Protein AF-A0A815VZC1-F1 (afdb_monomer)

Structure (mmCIF, N/CA/C/O backbone):
data_AF-A0A815VZC1-F1
#
_entry.id   AF-A0A815VZC1-F1
#
loop_
_atom_site.group_PDB
_atom_site.id
_atom_site.type_symbol
_atom_site.label_atom_id
_atom_site.label_alt_id
_atom_site.label_comp_id
_atom_site.label_asym_id
_atom_site.label_entity_id
_atom_site.label_seq_id
_atom_site.pdbx_PDB_ins_code
_atom_site.Cartn_x
_atom_site.Cartn_y
_atom_site.Cartn_z
_atom_site.occupancy
_atom_site.B_iso_or_equiv
_atom_site.auth_seq_id
_atom_site.auth_comp_id
_atom_site.auth_asym_id
_atom_site.auth_atom_id
_atom_site.pdbx_PDB_model_num
ATOM 1 N N . CYS A 1 1 ? 15.547 5.571 -3.435 1.00 87.88 1 CYS A N 1
ATOM 2 C CA . CYS A 1 1 ? 16.065 4.692 -2.358 1.00 87.88 1 CYS A CA 1
ATOM 3 C C . CYS A 1 1 ? 14.882 4.146 -1.558 1.00 87.88 1 CYS A C 1
ATOM 5 O O . CYS A 1 1 ? 13.839 4.796 -1.560 1.00 87.88 1 CYS A O 1
ATOM 7 N N . LEU A 1 2 ? 15.042 3.006 -0.872 1.00 92.25 2 LEU A N 1
ATOM 8 C CA . LEU A 1 2 ? 13.955 2.386 -0.099 1.00 92.25 2 LEU A CA 1
ATOM 9 C C . LEU A 1 2 ? 13.390 3.335 0.963 1.00 92.25 2 LEU A C 1
ATOM 11 O O . LEU A 1 2 ? 12.184 3.480 1.059 1.00 92.25 2 LEU A O 1
ATOM 15 N N . PHE A 1 3 ? 14.249 4.058 1.687 1.00 93.94 3 PHE A N 1
ATOM 16 C CA . PHE A 1 3 ? 13.811 5.009 2.711 1.00 93.94 3 PHE A CA 1
ATOM 17 C C . PHE A 1 3 ? 12.844 6.073 2.161 1.00 93.94 3 PHE A C 1
ATOM 19 O O . PHE A 1 3 ? 11.748 6.244 2.690 1.00 93.94 3 PHE A O 1
ATOM 26 N N . HIS A 1 4 ? 13.206 6.756 1.068 1.00 93.88 4 HIS A N 1
ATOM 27 C CA . HIS A 1 4 ? 12.324 7.749 0.442 1.00 93.88 4 HIS A CA 1
ATOM 28 C C . HIS A 1 4 ? 11.057 7.115 -0.140 1.00 93.88 4 HIS A C 1
ATOM 30 O O . HIS A 1 4 ? 10.002 7.743 -0.105 1.00 93.88 4 HIS A O 1
ATOM 36 N N . PHE A 1 5 ? 11.150 5.878 -0.633 1.00 93.94 5 PHE A N 1
ATOM 37 C CA . PHE A 1 5 ? 10.000 5.137 -1.133 1.00 93.94 5 PHE A CA 1
ATOM 38 C C . PHE A 1 5 ? 9.007 4.802 -0.012 1.00 93.94 5 PHE A C 1
ATOM 40 O O . PHE A 1 5 ? 7.835 5.155 -0.106 1.00 93.94 5 PHE A O 1
ATOM 47 N N . SER A 1 6 ? 9.483 4.250 1.105 1.00 95.88 6 SER A N 1
ATOM 48 C CA . SER A 1 6 ? 8.666 3.997 2.295 1.00 95.88 6 SER A CA 1
ATOM 49 C C . SER A 1 6 ? 8.028 5.279 2.831 1.00 95.88 6 SER A C 1
ATOM 51 O O . SER A 1 6 ? 6.864 5.272 3.215 1.00 95.88 6 SER A O 1
ATOM 53 N N . GLN A 1 7 ? 8.756 6.401 2.813 1.00 96.62 7 GLN A N 1
ATOM 54 C CA . GLN A 1 7 ? 8.209 7.708 3.192 1.00 96.62 7 GLN A CA 1
ATOM 55 C C . GLN A 1 7 ? 7.128 8.205 2.219 1.00 96.62 7 GLN A C 1
ATOM 57 O O . GLN A 1 7 ? 6.185 8.864 2.648 1.00 96.62 7 GLN A O 1
ATOM 62 N N . ALA A 1 8 ? 7.239 7.924 0.919 1.00 96.06 8 ALA A N 1
ATOM 63 C CA . ALA A 1 8 ? 6.205 8.271 -0.057 1.00 96.06 8 ALA A CA 1
ATOM 64 C C . ALA A 1 8 ? 4.919 7.461 0.176 1.00 96.06 8 ALA A C 1
ATOM 66 O O . ALA A 1 8 ? 3.848 8.057 0.277 1.00 96.06 8 ALA A O 1
ATOM 67 N N . VAL A 1 9 ? 5.039 6.142 0.367 1.00 96.81 9 VAL A N 1
ATOM 68 C CA . VAL A 1 9 ? 3.907 5.262 0.712 1.00 96.81 9 VAL A CA 1
ATOM 69 C C . VAL A 1 9 ? 3.258 5.704 2.025 1.00 96.81 9 VAL A C 1
ATOM 71 O O . VAL A 1 9 ? 2.042 5.848 2.100 1.00 96.81 9 VAL A O 1
ATOM 74 N N . TRP A 1 10 ? 4.061 6.019 3.045 1.00 97.81 10 TRP A N 1
ATOM 75 C CA . TRP A 1 10 ? 3.548 6.491 4.330 1.00 97.81 10 TRP A CA 1
ATOM 76 C C . TRP A 1 10 ? 2.741 7.791 4.217 1.00 97.81 10 TRP A C 1
ATOM 78 O O . TRP A 1 10 ? 1.660 7.897 4.791 1.00 97.81 10 TRP A O 1
ATOM 88 N N . ARG A 1 11 ? 3.205 8.765 3.425 1.00 97.94 11 ARG A N 1
ATOM 89 C CA . ARG A 1 11 ? 2.436 9.998 3.173 1.00 97.94 11 ARG A CA 1
ATOM 90 C C . ARG A 1 11 ? 1.090 9.714 2.510 1.00 97.94 11 ARG A C 1
ATOM 92 O O . ARG A 1 11 ? 0.131 10.427 2.783 1.00 97.94 11 ARG A O 1
ATOM 99 N N . GLN A 1 12 ? 1.004 8.682 1.673 1.00 97.69 12 GLN A N 1
ATOM 100 C CA . GLN A 1 12 ? -0.260 8.296 1.049 1.00 97.69 12 GLN A CA 1
ATOM 101 C C . GLN A 1 12 ? -1.224 7.673 2.046 1.00 97.69 12 GLN A C 1
ATOM 103 O O . GLN A 1 12 ? -2.370 8.116 2.103 1.00 97.69 12 GLN A O 1
ATOM 108 N N . VAL A 1 13 ? -0.742 6.757 2.891 1.00 98.12 13 VAL A N 1
ATOM 109 C CA . VAL A 1 13 ? -1.507 6.214 4.029 1.00 98.12 13 VAL A CA 1
ATOM 110 C C . VAL A 1 13 ? -2.075 7.354 4.880 1.00 98.12 13 VAL A C 1
ATOM 112 O O . VAL A 1 13 ? -3.264 7.368 5.191 1.00 98.12 13 VAL A O 1
ATOM 115 N N . GLN A 1 14 ? -1.258 8.365 5.187 1.00 98.2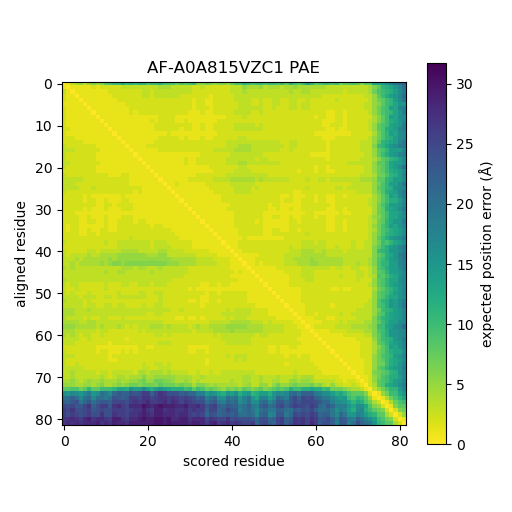5 14 GLN A N 1
ATOM 116 C CA . GLN A 1 14 ? -1.708 9.540 5.933 1.00 98.25 14 GLN A CA 1
ATOM 117 C C . GLN A 1 14 ? -2.759 10.359 5.177 1.00 98.25 14 GLN A C 1
ATOM 119 O O . GLN A 1 14 ? -3.808 10.672 5.736 1.00 98.25 14 GLN A O 1
ATOM 124 N N . SER A 1 15 ? -2.503 10.683 3.906 1.00 97.81 15 SER A N 1
ATOM 125 C CA . SER A 1 15 ? -3.390 11.527 3.090 1.00 97.81 15 SER A CA 1
ATOM 126 C C . SER A 1 15 ? -4.775 10.924 2.849 1.00 97.81 15 SER A C 1
ATOM 128 O O . SER A 1 15 ? -5.720 11.665 2.604 1.00 97.81 15 SER A O 1
ATOM 130 N N . LYS A 1 16 ? -4.891 9.595 2.940 1.00 96.19 16 LYS A N 1
ATOM 131 C CA . LYS A 1 16 ? -6.126 8.827 2.726 1.00 96.19 16 LYS A CA 1
ATOM 132 C C . LYS A 1 16 ? -6.883 8.526 4.021 1.00 96.19 16 LYS A C 1
ATOM 134 O O . LYS A 1 16 ? -7.854 7.788 4.008 1.00 96.19 16 LYS A O 1
ATOM 139 N N . GLY A 1 17 ? -6.434 9.065 5.157 1.00 97.19 17 GLY A N 1
ATOM 140 C CA . GLY A 1 17 ? -7.079 8.822 6.452 1.00 97.19 17 GLY A CA 1
ATOM 141 C C . GLY A 1 17 ? -6.802 7.438 7.051 1.00 97.19 17 GLY A C 1
ATOM 142 O O . GLY A 1 17 ? -7.336 7.114 8.106 1.00 97.19 17 GLY A O 1
ATOM 143 N N . LEU A 1 18 ? -5.898 6.650 6.461 1.00 98.12 18 LEU A N 1
ATOM 144 C CA . LEU A 1 18 ? -5.596 5.272 6.870 1.00 98.12 18 LEU A CA 1
ATOM 145 C C . LEU A 1 18 ? -4.602 5.191 8.046 1.00 98.12 18 LEU A C 1
ATOM 147 O O . LEU A 1 18 ? -4.139 4.112 8.408 1.00 98.12 18 LEU A O 1
ATOM 151 N N . THR A 1 19 ? -4.259 6.325 8.668 1.00 98.44 19 THR A N 1
ATOM 152 C CA . THR A 1 19 ? -3.269 6.392 9.762 1.00 98.44 19 THR A CA 1
ATOM 153 C C . THR A 1 19 ? -3.697 5.569 10.975 1.00 98.44 19 THR A C 1
ATOM 155 O O . THR A 1 19 ? -2.887 4.820 11.519 1.00 98.44 19 THR A O 1
ATOM 158 N N . THR A 1 20 ? -4.956 5.697 11.405 1.00 98.25 20 THR A N 1
ATOM 159 C CA . THR A 1 20 ? -5.481 4.947 12.556 1.00 98.25 20 THR A CA 1
ATOM 160 C C . THR A 1 20 ? -5.472 3.452 12.266 1.00 98.25 20 THR A C 1
ATOM 162 O O . THR A 1 20 ? -4.880 2.700 13.035 1.00 98.25 20 THR A O 1
ATOM 165 N N . LYS A 1 21 ? -5.989 3.041 11.098 1.00 98.00 21 LYS A N 1
ATOM 166 C CA . LYS A 1 21 ? -5.964 1.642 10.649 1.00 98.00 21 LYS A CA 1
ATOM 167 C C . LYS A 1 21 ? -4.540 1.088 10.632 1.00 98.00 21 LYS A C 1
ATOM 169 O O . LYS A 1 21 ? -4.275 0.069 11.245 1.00 98.00 21 LYS A O 1
ATOM 174 N N . TYR A 1 22 ? -3.575 1.815 10.072 1.00 98.25 22 TYR A N 1
ATOM 175 C CA . TYR A 1 22 ? -2.168 1.404 10.107 1.00 98.25 22 TYR A CA 1
ATOM 176 C C . TYR A 1 22 ? -1.601 1.210 11.524 1.00 98.25 22 TYR A C 1
ATOM 178 O O . TYR A 1 22 ? -0.766 0.328 11.746 1.00 98.25 22 TYR A O 1
ATOM 186 N N . ASN A 1 23 ? -2.019 2.018 12.498 1.00 97.88 23 ASN A N 1
ATOM 187 C CA . ASN A 1 23 ? -1.527 1.936 13.877 1.00 97.88 23 ASN A CA 1
ATOM 188 C C . ASN A 1 23 ? -2.235 0.872 14.725 1.00 97.88 23 ASN A C 1
ATOM 190 O O . ASN A 1 23 ? -1.630 0.359 15.666 1.00 97.88 23 ASN A O 1
ATOM 194 N N . GLU A 1 24 ? -3.467 0.513 14.388 1.00 98.25 24 GLU A N 1
ATOM 195 C CA . GLU A 1 24 ? -4.299 -0.383 15.199 1.00 98.25 24 GLU A CA 1
ATOM 196 C C . GLU A 1 24 ? -4.444 -1.779 14.581 1.00 98.25 24 GLU A C 1
ATOM 198 O O . GLU A 1 24 ? -4.524 -2.762 15.313 1.00 98.25 24 GLU A O 1
ATOM 203 N N . ASP A 1 25 ? -4.379 -1.884 13.254 1.00 98.19 25 ASP A N 1
ATOM 204 C CA . ASP A 1 25 ? -4.479 -3.130 12.501 1.00 98.19 25 ASP A CA 1
ATOM 205 C C . ASP A 1 25 ? -3.088 -3.607 12.046 1.00 98.19 25 ASP A C 1
ATOM 207 O O . ASP A 1 25 ? -2.402 -2.988 11.223 1.00 98.19 25 ASP A O 1
ATOM 211 N N . GLU A 1 26 ? -2.649 -4.728 12.620 1.00 97.94 26 GLU A N 1
ATOM 212 C CA . GLU A 1 26 ? -1.375 -5.358 12.284 1.00 97.94 26 GLU A CA 1
ATOM 213 C C . GLU A 1 26 ? -1.359 -5.943 10.865 1.00 97.94 26 GLU A C 1
ATOM 215 O O . GLU A 1 26 ? -0.322 -5.853 10.200 1.00 97.94 26 GLU A O 1
ATOM 220 N N . PHE A 1 27 ? -2.480 -6.482 10.377 1.00 97.38 27 PHE A N 1
ATOM 221 C CA . PHE A 1 27 ? -2.576 -7.053 9.033 1.00 97.38 27 PHE A CA 1
ATOM 222 C C . PHE A 1 27 ? -2.480 -5.958 7.981 1.00 97.38 27 PHE A C 1
ATOM 224 O O . PHE A 1 27 ? -1.624 -6.029 7.100 1.00 97.38 27 PHE A O 1
ATOM 231 N N . PHE A 1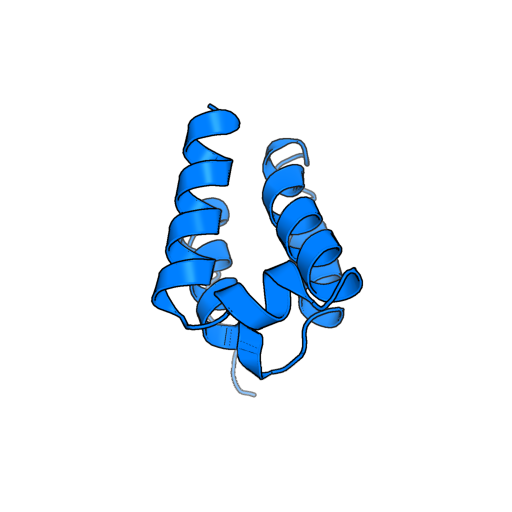 28 ? -3.249 -4.879 8.133 1.00 98.06 28 PHE A N 1
ATOM 232 C CA . PHE A 1 28 ? -3.139 -3.729 7.236 1.00 98.06 28 PHE A CA 1
ATOM 233 C C . PHE A 1 28 ? -1.712 -3.155 7.230 1.00 98.06 28 PHE A C 1
ATOM 235 O O . PHE A 1 28 ? -1.131 -2.888 6.174 1.00 98.06 28 PHE A O 1
ATOM 242 N N . ARG A 1 29 ? -1.092 -3.013 8.409 1.00 98.06 29 ARG A N 1
ATOM 243 C CA . ARG A 1 29 ? 0.303 -2.559 8.526 1.00 98.06 29 ARG A CA 1
ATOM 244 C C . ARG A 1 29 ? 1.275 -3.491 7.806 1.00 98.06 29 ARG A C 1
ATOM 246 O O . ARG A 1 29 ? 2.220 -3.012 7.171 1.00 98.06 29 ARG A O 1
ATOM 253 N N . LEU A 1 30 ? 1.085 -4.802 7.935 1.00 98.19 30 LEU A N 1
ATOM 254 C CA . LEU A 1 30 ? 1.898 -5.805 7.261 1.00 98.19 30 LEU A CA 1
ATOM 255 C C . LEU A 1 30 ? 1.741 -5.695 5.743 1.00 98.19 30 LEU A C 1
ATOM 257 O O . LEU A 1 30 ? 2.757 -5.624 5.055 1.00 98.19 30 LEU A O 1
ATOM 261 N N . ASN A 1 31 ? 0.518 -5.570 5.235 1.00 97.69 31 ASN A N 1
ATOM 262 C CA . ASN A 1 31 ? 0.240 -5.446 3.803 1.00 97.69 31 ASN A CA 1
ATOM 263 C C . ASN A 1 31 ? 0.882 -4.181 3.211 1.00 97.69 31 ASN A C 1
ATOM 265 O O . ASN A 1 31 ? 1.539 -4.235 2.173 1.00 97.69 31 ASN A O 1
ATOM 269 N N . VAL A 1 32 ? 0.832 -3.044 3.917 1.00 97.81 32 VAL A N 1
ATOM 270 C CA . VAL A 1 32 ? 1.546 -1.819 3.501 1.00 97.81 32 VAL A CA 1
ATOM 271 C C . VAL A 1 32 ? 3.067 -2.028 3.462 1.00 97.81 32 VAL A C 1
ATOM 273 O O . VAL A 1 32 ? 3.753 -1.515 2.575 1.00 97.81 32 VAL A O 1
ATOM 276 N N . ARG A 1 33 ? 3.633 -2.798 4.399 1.00 97.38 33 ARG A N 1
ATOM 277 C CA . ARG A 1 33 ? 5.063 -3.155 4.363 1.00 97.38 33 ARG A CA 1
ATOM 278 C C . ARG A 1 33 ? 5.382 -4.117 3.221 1.00 97.38 33 ARG A C 1
ATOM 280 O O . ARG A 1 33 ? 6.457 -3.993 2.634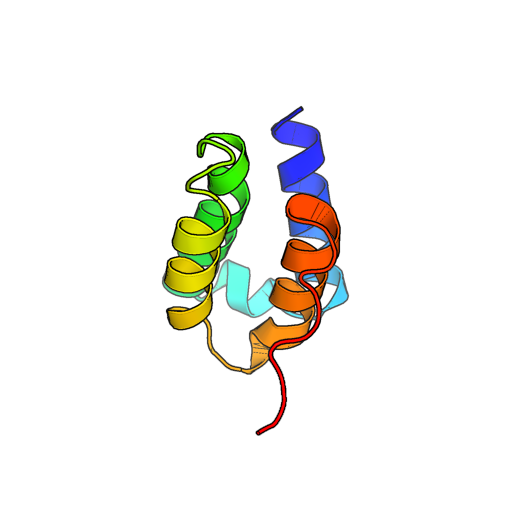 1.00 97.38 33 ARG 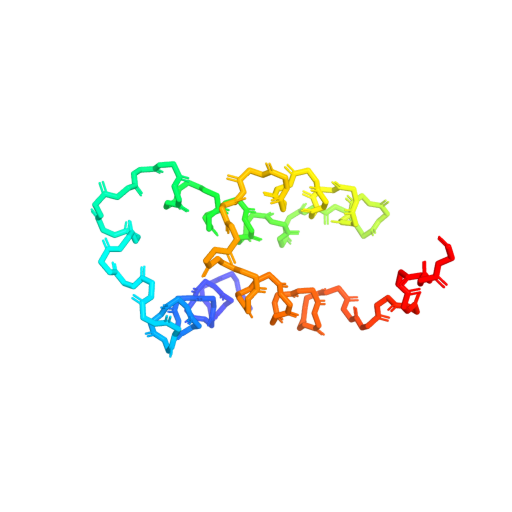A O 1
ATOM 287 N N . GLN A 1 34 ? 4.471 -5.027 2.885 1.00 96.94 34 GLN A N 1
ATOM 288 C CA . GLN A 1 34 ? 4.605 -5.896 1.718 1.00 96.94 34 GLN A CA 1
ATOM 289 C C . GLN A 1 34 ? 4.596 -5.079 0.420 1.00 96.94 34 GLN A C 1
ATOM 291 O O . GLN A 1 34 ? 5.479 -5.291 -0.408 1.00 96.94 34 GLN A O 1
ATOM 296 N N . LEU A 1 35 ? 3.727 -4.067 0.284 1.00 96.19 35 LEU A N 1
ATOM 297 C CA . LEU A 1 35 ? 3.775 -3.125 -0.846 1.00 96.19 35 LEU A CA 1
ATOM 298 C C . LEU A 1 35 ? 5.160 -2.479 -0.975 1.00 96.19 35 LEU A C 1
ATOM 300 O O . LEU A 1 35 ? 5.762 -2.476 -2.044 1.00 96.19 35 LEU A O 1
ATOM 304 N N . ILE A 1 36 ? 5.733 -1.997 0.130 1.00 96.56 36 ILE A N 1
ATOM 305 C CA . ILE A 1 36 ? 7.094 -1.435 0.131 1.00 96.56 36 ILE A CA 1
ATOM 306 C C . ILE A 1 36 ? 8.143 -2.482 -0.298 1.00 96.56 36 ILE A C 1
ATOM 308 O O . ILE A 1 36 ? 9.118 -2.141 -0.973 1.00 96.56 36 ILE A O 1
ATOM 312 N N . SER A 1 37 ? 7.953 -3.750 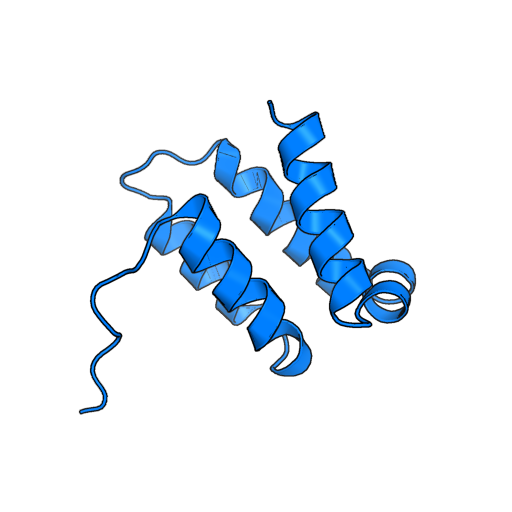0.073 1.00 95.94 37 SER A N 1
ATOM 313 C CA . SER A 1 37 ? 8.867 -4.848 -0.266 1.00 95.94 37 SER A CA 1
ATOM 314 C C . SER A 1 37 ? 8.903 -5.184 -1.761 1.00 95.94 37 SER A C 1
ATOM 316 O O . SER A 1 37 ? 9.912 -5.712 -2.227 1.00 95.94 37 SER A O 1
ATOM 318 N N . LEU A 1 38 ? 7.882 -4.786 -2.535 1.00 94.81 38 LEU A N 1
ATOM 319 C CA . LEU A 1 38 ? 7.867 -4.948 -3.995 1.00 94.81 38 LEU A CA 1
ATOM 320 C C . LEU A 1 38 ? 9.035 -4.235 -4.689 1.00 94.81 38 LEU A C 1
ATOM 322 O O . LEU A 1 38 ? 9.415 -4.622 -5.789 1.00 94.81 38 LEU A O 1
ATOM 326 N N . ALA A 1 39 ? 9.684 -3.270 -4.028 1.00 92.94 39 ALA A N 1
ATOM 327 C CA . ALA A 1 39 ? 10.925 -2.659 -4.508 1.00 92.94 39 ALA A CA 1
ATOM 328 C C . ALA A 1 39 ? 12.084 -3.662 -4.708 1.00 92.94 39 ALA A C 1
ATOM 330 O O . ALA A 1 39 ? 13.081 -3.318 -5.343 1.00 92.94 39 ALA A O 1
ATOM 331 N N . PHE A 1 40 ? 11.976 -4.872 -4.151 1.00 94.19 40 PHE A N 1
ATOM 332 C CA . PHE A 1 40 ? 12.958 -5.950 -4.281 1.00 94.19 40 PHE A CA 1
ATOM 333 C C . PHE A 1 40 ? 12.512 -7.078 -5.219 1.00 94.19 40 PHE A C 1
ATOM 335 O O . PHE A 1 40 ? 13.289 -8.002 -5.461 1.00 94.19 40 PHE A O 1
ATOM 342 N N . VAL A 1 41 ? 11.282 -7.027 -5.733 1.00 93.00 41 VAL A N 1
ATOM 343 C CA . VAL A 1 41 ? 10.740 -8.057 -6.623 1.00 93.00 41 VAL A CA 1
ATOM 344 C C . VAL A 1 41 ? 11.222 -7.798 -8.059 1.00 93.00 41 VAL A C 1
ATOM 346 O O . VAL A 1 41 ? 11.216 -6.648 -8.505 1.00 93.00 41 VAL A O 1
ATOM 349 N N . PRO A 1 42 ? 11.655 -8.835 -8.801 1.00 94.00 42 PRO A N 1
ATOM 350 C CA . PRO A 1 42 ? 11.980 -8.712 -10.220 1.00 94.00 42 PRO A CA 1
ATOM 351 C C . PRO A 1 42 ? 10.825 -8.128 -11.050 1.00 94.00 42 PRO A C 1
ATOM 353 O O . PRO A 1 42 ? 9.655 -8.389 -10.775 1.00 94.00 42 PRO A O 1
ATOM 356 N N . LEU A 1 43 ? 11.141 -7.355 -12.095 1.00 88.94 43 LEU A N 1
ATOM 357 C CA . LEU A 1 43 ? 10.132 -6.664 -12.917 1.00 88.94 43 LEU A CA 1
ATOM 358 C C . LEU A 1 43 ? 9.142 -7.616 -13.605 1.00 88.94 43 LEU A C 1
ATOM 360 O O . LEU A 1 43 ? 7.991 -7.254 -13.814 1.00 88.94 43 LEU A O 1
ATOM 364 N N . ASP A 1 44 ? 9.569 -8.828 -13.947 1.00 91.31 44 ASP A N 1
ATOM 365 C CA . ASP A 1 44 ? 8.723 -9.876 -14.525 1.00 91.31 44 ASP A CA 1
ATOM 366 C C . ASP A 1 44 ? 7.739 -10.485 -13.511 1.00 91.31 44 ASP A C 1
ATOM 368 O O . ASP A 1 44 ? 6.763 -11.118 -13.907 1.00 91.31 44 ASP A O 1
ATOM 372 N N . GLN A 1 45 ? 7.962 -10.265 -12.212 1.00 93.62 45 GLN A N 1
ATOM 373 C CA . GLN A 1 45 ? 7.141 -10.795 -11.119 1.00 93.62 45 GLN A CA 1
ATOM 374 C C . GLN A 1 45 ? 6.391 -9.708 -10.344 1.00 93.62 45 GLN A C 1
ATOM 376 O O . GLN A 1 45 ? 5.520 -10.032 -9.540 1.00 93.62 45 GLN A O 1
ATOM 381 N N . ILE A 1 46 ? 6.691 -8.425 -10.575 1.00 91.94 46 ILE A N 1
ATOM 382 C CA . ILE A 1 46 ? 6.136 -7.320 -9.782 1.00 91.94 46 ILE A CA 1
ATOM 383 C C . ILE A 1 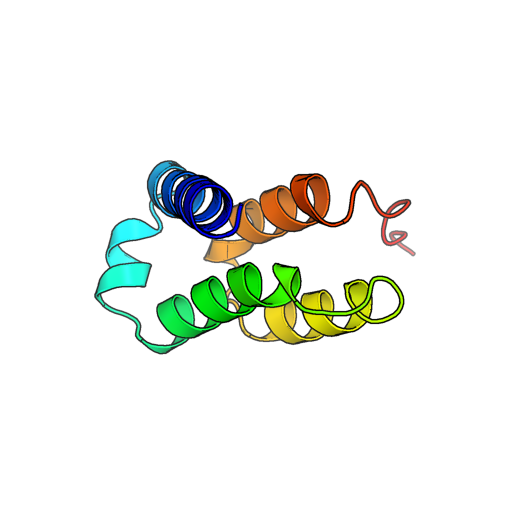46 ? 4.611 -7.223 -9.882 1.00 91.94 46 ILE A C 1
ATOM 385 O O . ILE A 1 46 ? 3.965 -6.964 -8.875 1.00 91.94 46 ILE A O 1
ATOM 389 N N . ILE A 1 47 ? 4.035 -7.484 -11.062 1.00 92.56 47 ILE A N 1
ATOM 390 C CA . ILE A 1 47 ? 2.578 -7.460 -11.276 1.00 92.56 47 ILE A CA 1
ATOM 391 C C . ILE A 1 47 ? 1.914 -8.574 -10.464 1.00 92.56 47 ILE A C 1
ATOM 393 O O . ILE A 1 47 ? 0.983 -8.314 -9.714 1.00 92.56 47 ILE A O 1
ATOM 397 N N . ILE A 1 48 ? 2.457 -9.793 -10.544 1.00 94.31 48 ILE A N 1
ATOM 398 C CA . ILE A 1 48 ? 1.953 -10.949 -9.791 1.00 94.31 48 ILE A CA 1
ATOM 399 C C . ILE A 1 48 ? 2.057 -10.683 -8.286 1.00 94.31 48 ILE A C 1
ATOM 401 O O . ILE A 1 48 ? 1.111 -10.925 -7.544 1.00 94.31 48 ILE A O 1
ATOM 405 N N . GLY A 1 49 ? 3.202 -10.167 -7.831 1.00 95.25 49 GLY A N 1
ATOM 406 C CA . GLY A 1 49 ? 3.407 -9.818 -6.429 1.00 95.25 49 GLY A CA 1
ATOM 407 C C . GLY A 1 49 ? 2.449 -8.729 -5.947 1.00 95.25 49 GLY A C 1
ATOM 408 O O . GLY A 1 49 ? 1.963 -8.811 -4.825 1.00 95.25 49 GLY A O 1
ATOM 409 N N . PHE A 1 50 ? 2.162 -7.733 -6.785 1.00 95.31 50 PHE A N 1
ATOM 410 C CA . PHE A 1 50 ? 1.209 -6.676 -6.469 1.00 95.31 50 PHE A CA 1
ATOM 411 C C . PHE A 1 50 ? -0.222 -7.205 -6.369 1.00 95.31 50 PHE A C 1
ATOM 413 O O . PHE A 1 50 ? -0.853 -6.976 -5.342 1.00 95.31 50 PHE A O 1
ATOM 420 N N . ASP A 1 51 ? -0.693 -7.975 -7.354 1.00 94.81 51 ASP A N 1
ATOM 421 C CA . ASP A 1 51 ? -2.047 -8.547 -7.345 1.00 94.81 51 ASP A CA 1
ATOM 422 C C . ASP A 1 51 ? -2.279 -9.435 -6.105 1.00 94.81 51 ASP A C 1
ATOM 424 O O . ASP A 1 51 ? -3.287 -9.285 -5.419 1.00 94.81 51 ASP A O 1
ATOM 428 N N . LEU A 1 52 ? -1.300 -10.272 -5.731 1.00 95.88 52 LEU A N 1
ATOM 429 C CA . LEU A 1 52 ? -1.367 -11.094 -4.511 1.00 95.88 52 LEU A CA 1
ATOM 430 C C . LEU A 1 52 ? -1.472 -10.268 -3.220 1.00 95.88 52 LEU A C 1
ATOM 432 O O . LEU A 1 52 ? -1.990 -10.746 -2.210 1.00 95.88 52 LEU A O 1
ATOM 436 N N . ILE A 1 53 ? -0.917 -9.057 -3.212 1.00 95.75 53 ILE A N 1
ATOM 437 C CA . ILE A 1 53 ? -0.989 -8.151 -2.065 1.00 95.75 53 ILE A CA 1
ATOM 438 C C . ILE A 1 53 ? -2.323 -7.398 -2.064 1.00 95.75 53 ILE A C 1
ATOM 440 O O . ILE A 1 53 ? -2.904 -7.240 -0.993 1.00 95.75 53 ILE A O 1
ATOM 444 N N . CYS A 1 54 ? -2.825 -6.974 -3.227 1.00 94.94 54 CYS A N 1
ATOM 445 C CA . CYS A 1 54 ? -4.129 -6.319 -3.367 1.00 94.94 54 CYS A CA 1
ATOM 446 C C . CYS A 1 54 ? -5.263 -7.165 -2.783 1.00 94.94 54 CYS A C 1
ATOM 448 O O . CYS A 1 54 ? -6.064 -6.635 -2.023 1.00 94.94 54 CYS A O 1
ATOM 450 N N . ASP A 1 55 ? -5.259 -8.476 -3.035 1.00 94.81 55 ASP A N 1
ATOM 451 C CA . ASP A 1 55 ? -6.273 -9.412 -2.524 1.00 94.81 55 ASP A CA 1
AT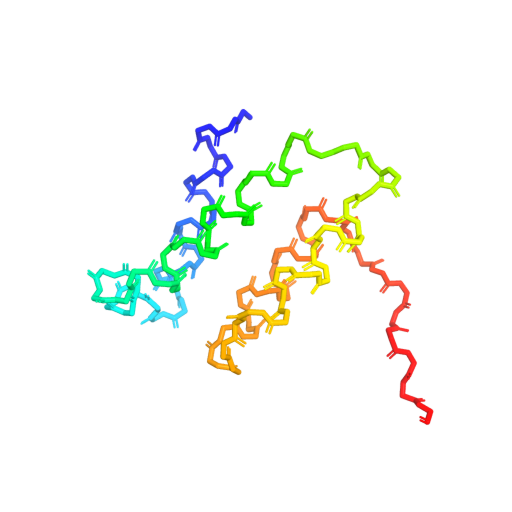OM 452 C C . ASP A 1 55 ? -6.318 -9.512 -0.982 1.00 94.81 55 ASP A C 1
ATOM 454 O O . ASP A 1 55 ? -7.233 -10.116 -0.423 1.00 94.81 55 ASP A O 1
ATOM 458 N N . GLN A 1 56 ? -5.327 -8.955 -0.276 1.00 95.50 56 GLN A N 1
ATOM 459 C CA . GLN A 1 56 ? -5.258 -8.946 1.190 1.00 95.50 56 GLN A CA 1
ATOM 460 C C . GLN A 1 56 ? -5.780 -7.642 1.815 1.00 95.50 56 GLN A C 1
ATOM 462 O O . GLN A 1 56 ? -5.853 -7.552 3.042 1.00 95.50 56 GLN A O 1
ATOM 467 N N . PHE A 1 57 ? -6.072 -6.614 1.016 1.00 95.44 57 PHE A N 1
ATOM 468 C CA . PHE A 1 57 ? -6.609 -5.344 1.499 1.00 95.44 57 PHE A CA 1
ATOM 469 C C . PHE A 1 57 ? -8.140 -5.346 1.497 1.00 95.44 57 PHE A C 1
ATOM 471 O O . PHE A 1 57 ? -8.767 -5.971 0.649 1.00 95.44 57 PHE A O 1
ATOM 478 N N . ASP A 1 58 ? -8.727 -4.602 2.435 1.00 94.06 58 ASP A N 1
ATOM 479 C CA . ASP A 1 58 ? -10.143 -4.244 2.360 1.00 94.06 58 ASP A CA 1
ATOM 480 C C . ASP A 1 58 ? -10.346 -3.092 1.358 1.00 94.06 58 ASP A C 1
ATOM 482 O O . ASP A 1 58 ? -9.430 -2.297 1.124 1.00 94.06 58 ASP A O 1
ATOM 486 N N . ASP A 1 59 ? -11.577 -2.939 0.861 1.00 92.62 59 ASP A N 1
ATOM 487 C CA . ASP A 1 59 ? -11.986 -1.911 -0.114 1.00 92.62 59 ASP A CA 1
ATOM 488 C C . ASP A 1 59 ? -11.649 -0.463 0.316 1.00 92.62 59 ASP A C 1
ATOM 490 O O . ASP A 1 59 ? -11.526 0.444 -0.505 1.00 92.62 59 ASP A O 1
ATOM 494 N N . ASP A 1 60 ? -11.466 -0.206 1.618 1.00 93.19 60 ASP A N 1
ATOM 495 C CA . ASP A 1 60 ? -11.085 1.120 2.126 1.00 93.19 60 ASP A CA 1
ATOM 496 C C . ASP A 1 60 ? -9.653 1.547 1.745 1.00 93.19 60 ASP A C 1
ATOM 498 O O . ASP A 1 60 ? -9.273 2.706 1.944 1.00 93.19 60 ASP A O 1
ATOM 502 N N . ALA A 1 61 ? -8.859 0.632 1.185 1.00 95.50 61 ALA A N 1
ATOM 503 C CA . ALA A 1 61 ? -7.495 0.869 0.735 1.00 95.50 61 ALA A CA 1
ATOM 504 C C . ALA A 1 61 ? -7.367 1.064 -0.785 1.00 95.50 61 ALA A C 1
ATOM 50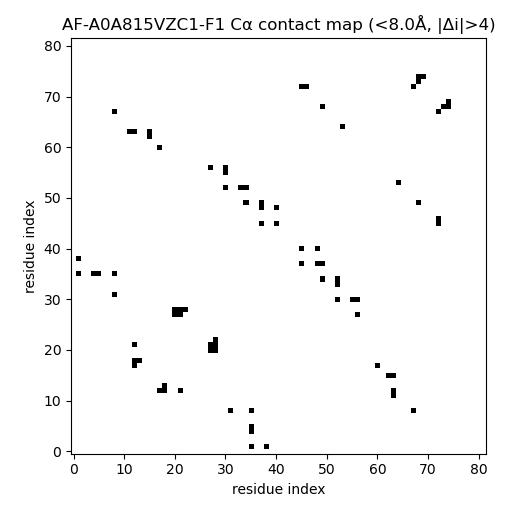6 O O . ALA A 1 61 ? -6.247 1.288 -1.254 1.00 95.50 61 ALA A O 1
ATOM 507 N N . ASP A 1 62 ? -8.463 1.028 -1.549 1.00 95.19 62 ASP A N 1
ATOM 508 C CA . ASP A 1 62 ? -8.444 1.090 -3.020 1.00 95.19 62 ASP A CA 1
ATOM 509 C C . ASP A 1 62 ? -7.651 2.290 -3.554 1.00 95.19 62 ASP A C 1
ATOM 511 O O . ASP A 1 62 ? -6.750 2.128 -4.379 1.00 95.19 62 ASP A O 1
ATOM 515 N N . ASP A 1 63 ? -7.872 3.489 -3.004 1.00 95.25 63 ASP A N 1
ATOM 516 C CA . ASP A 1 63 ? -7.144 4.688 -3.435 1.00 95.25 63 ASP A CA 1
ATOM 517 C C . ASP A 1 63 ? -5.621 4.561 -3.196 1.00 95.25 63 ASP A C 1
ATOM 519 O O . ASP A 1 63 ? -4.804 5.185 -3.888 1.00 95.25 63 ASP A O 1
ATOM 523 N N . LEU A 1 64 ? -5.204 3.830 -2.150 1.00 96.25 64 LEU A N 1
ATOM 524 C CA . LEU A 1 64 ? -3.789 3.579 -1.842 1.00 96.25 64 LEU A CA 1
ATOM 525 C C . LEU A 1 64 ? -3.182 2.616 -2.860 1.00 96.25 64 LEU A C 1
ATOM 527 O O . LEU A 1 64 ? -2.057 2.854 -3.313 1.00 96.25 64 LEU A O 1
ATOM 531 N N . LEU A 1 65 ? -3.922 1.568 -3.219 1.00 96.12 65 LEU A N 1
ATOM 532 C CA . LEU A 1 65 ? -3.521 0.589 -4.223 1.00 96.12 65 LEU A CA 1
ATOM 533 C C . LEU A 1 65 ? -3.429 1.228 -5.610 1.00 96.12 65 LEU A C 1
ATOM 535 O O . LEU A 1 65 ? -2.404 1.068 -6.269 1.00 96.12 65 LEU A O 1
ATOM 539 N N . GLU A 1 66 ? -4.407 2.049 -6.001 1.00 94.38 66 GLU A N 1
ATOM 540 C CA . GLU A 1 66 ? -4.390 2.781 -7.274 1.00 94.38 66 GLU A CA 1
ATOM 541 C C . GLU A 1 66 ? -3.172 3.714 -7.364 1.00 94.38 66 GLU A C 1
ATOM 543 O O . GLU A 1 66 ? -2.447 3.732 -8.366 1.00 94.38 66 GLU A O 1
ATOM 548 N N . TYR A 1 67 ? -2.885 4.465 -6.292 1.00 93.88 67 TYR A N 1
ATOM 549 C CA . TYR A 1 67 ? -1.680 5.294 -6.230 1.00 93.88 67 TYR A CA 1
ATOM 550 C C . TYR A 1 67 ? -0.409 4.461 -6.433 1.00 93.88 67 TYR A C 1
ATOM 552 O O . TYR A 1 67 ? 0.505 4.887 -7.152 1.00 93.88 67 TYR A O 1
ATOM 560 N N 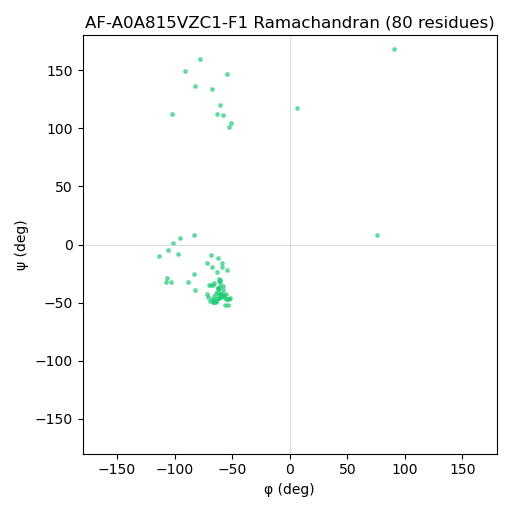. PHE A 1 68 ? -0.329 3.311 -5.758 1.00 93.50 68 PHE A N 1
ATOM 561 C CA . PHE A 1 68 ? 0.844 2.451 -5.790 1.00 93.50 68 PHE A CA 1
ATOM 562 C C . PHE A 1 68 ? 1.049 1.862 -7.187 1.00 93.50 68 PHE A C 1
ATOM 564 O O . PHE A 1 68 ? 2.141 1.998 -7.738 1.00 93.50 68 PHE A O 1
ATOM 571 N N . GLU A 1 69 ? 0.006 1.285 -7.785 1.00 92.69 69 GLU A N 1
ATOM 572 C CA . GLU A 1 69 ? 0.029 0.725 -9.141 1.00 92.69 69 GLU A CA 1
ATOM 573 C C . GLU A 1 69 ? 0.530 1.779 -10.137 1.00 92.69 69 GLU A C 1
ATOM 575 O O . GLU A 1 69 ? 1.544 1.587 -10.816 1.00 92.69 69 GLU A O 1
ATOM 580 N N . LYS A 1 70 ? -0.080 2.969 -10.114 1.00 91.00 70 LYS A N 1
ATOM 581 C CA . LYS A 1 70 ? 0.275 4.080 -11.003 1.00 91.00 70 LYS A CA 1
ATOM 582 C C . LYS A 1 70 ? 1.714 4.569 -10.834 1.00 91.00 70 LYS A C 1
ATOM 584 O O . LYS A 1 70 ? 2.353 4.945 -11.816 1.00 91.00 70 LYS A O 1
ATOM 589 N N . THR A 1 71 ? 2.217 4.607 -9.601 1.00 88.00 71 THR A N 1
ATOM 590 C CA . THR A 1 71 ? 3.528 5.198 -9.282 1.00 88.00 71 THR A CA 1
ATOM 591 C C . THR A 1 71 ? 4.675 4.193 -9.405 1.00 88.00 71 THR A C 1
ATOM 593 O O . THR A 1 71 ? 5.794 4.586 -9.739 1.00 88.00 71 THR A O 1
ATOM 596 N N . CYS A 1 72 ? 4.427 2.914 -9.117 1.00 83.94 72 CYS A N 1
ATOM 597 C CA . CYS A 1 72 ? 5.466 1.887 -8.985 1.00 83.94 72 CYS A CA 1
ATOM 598 C C . CYS A 1 72 ? 5.504 0.901 -10.148 1.00 83.94 72 CYS A C 1
ATOM 600 O O . CYS A 1 72 ? 6.582 0.419 -10.487 1.00 83.94 72 CYS A O 1
ATOM 602 N N . ILE A 1 73 ? 4.354 0.615 -10.752 1.00 84.38 73 ILE A N 1
ATOM 603 C CA . ILE A 1 73 ? 4.230 -0.306 -11.888 1.00 84.38 73 ILE A CA 1
ATOM 604 C C . ILE A 1 73 ? 4.071 0.501 -13.186 1.00 84.38 73 ILE A C 1
ATOM 606 O O . ILE A 1 73 ? 4.609 0.123 -14.226 1.00 84.38 73 ILE A O 1
ATOM 610 N N . GLY A 1 74 ? 3.423 1.669 -13.102 1.00 77.25 74 GLY A N 1
ATOM 611 C CA . GLY A 1 74 ? 2.961 2.450 -14.252 1.00 77.25 74 GLY A CA 1
ATOM 612 C C . GLY A 1 74 ? 1.535 2.043 -14.620 1.00 77.25 74 GLY A C 1
ATOM 613 O O . GLY A 1 74 ? 1.039 1.055 -14.098 1.00 77.25 74 GLY A O 1
ATOM 614 N N . GLU A 1 75 ? 0.846 2.790 -15.491 1.00 60.38 75 GLU A N 1
ATOM 615 C CA . GLU A 1 75 ? -0.518 2.402 -15.886 1.00 60.38 75 GLU A CA 1
ATOM 616 C C . GLU A 1 75 ? -0.500 1.051 -16.620 1.00 60.38 75 GLU A C 1
ATOM 618 O O . GLU A 1 75 ? -0.015 0.986 -17.760 1.00 60.38 75 GLU A O 1
ATOM 623 N N . PRO A 1 76 ? -1.067 -0.028 -16.045 1.00 53.66 76 PRO A N 1
ATOM 624 C CA . PRO A 1 76 ? -1.428 -1.171 -16.851 1.00 53.66 76 PRO A CA 1
ATOM 625 C C . PRO A 1 76 ? -2.576 -0.705 -17.745 1.00 53.66 76 PRO A C 1
ATOM 627 O O . PRO A 1 76 ? -3.512 -0.037 -17.306 1.00 53.66 76 PRO A O 1
ATOM 630 N N . LYS A 1 77 ? -2.508 -1.032 -19.034 1.00 49.44 77 LYS A N 1
ATOM 631 C CA . LYS A 1 77 ? -3.597 -0.809 -19.990 1.00 49.44 77 LYS A CA 1
ATOM 632 C C . LYS A 1 77 ? -4.864 -1.445 -19.396 1.00 49.44 77 LYS A C 1
ATOM 634 O O . LYS A 1 77 ? -4.958 -2.663 -19.418 1.00 49.44 77 LYS A O 1
ATOM 639 N N . ARG A 1 78 ? -5.739 -0.612 -18.810 1.00 56.72 78 ARG A N 1
ATOM 640 C CA . ARG A 1 78 ? -7.055 -0.891 -18.197 1.00 56.72 78 ARG A CA 1
ATOM 641 C C . ARG A 1 78 ? -7.400 -2.380 -18.100 1.00 56.72 78 ARG A C 1
ATOM 643 O O . ARG A 1 78 ? -7.632 -2.997 -19.140 1.00 56.72 78 ARG A O 1
ATOM 650 N N . ARG A 1 79 ? -7.566 -2.912 -16.879 1.00 55.06 79 ARG A N 1
ATOM 651 C CA . ARG A 1 79 ? -8.376 -4.125 -16.673 1.00 55.06 79 ARG A CA 1
ATOM 652 C C . ARG A 1 79 ? -9.714 -3.860 -17.360 1.00 55.06 79 ARG A C 1
ATOM 654 O O . ARG A 1 79 ? -10.472 -2.983 -16.948 1.00 55.06 79 ARG A O 1
ATOM 661 N N . GLY A 1 80 ? -9.896 -4.485 -18.518 1.00 42.56 80 GLY A N 1
ATOM 662 C CA . GLY A 1 80 ? -11.052 -4.269 -19.363 1.00 42.56 80 GLY A CA 1
ATOM 663 C C . GLY A 1 80 ? -12.283 -4.661 -18.573 1.00 42.56 80 GLY A C 1
ATOM 664 O O . GLY A 1 80 ? -12.401 -5.800 -18.137 1.00 42.56 80 GLY A O 1
ATOM 665 N N . THR A 1 81 ? -13.180 -3.705 -18.389 1.00 43.06 81 THR A N 1
ATOM 666 C CA . THR A 1 81 ? -14.591 -3.990 -18.181 1.00 43.06 81 THR A CA 1
ATOM 667 C C . THR A 1 81 ? -15.058 -4.784 -19.399 1.00 43.06 81 THR A C 1
ATOM 669 O O . THR A 1 81 ? -15.063 -4.266 -20.519 1.00 43.06 81 THR A O 1
ATOM 672 N N . GLY A 1 82 ? -15.371 -6.056 -19.178 1.00 36.38 82 GLY A N 1
ATOM 673 C CA . GLY A 1 82 ? -16.009 -6.970 -20.117 1.00 36.38 82 GLY A CA 1
ATOM 674 C C . GLY A 1 82 ? -16.988 -7.830 -19.348 1.00 36.38 82 GLY A C 1
ATOM 675 O O . GLY A 1 82 ? -16.562 -8.364 -18.301 1.00 36.38 82 GLY A O 1
#

Organism: NCBI:txid392030

Radius of gyration: 12.56 Å; Cα contacts (8 Å, |Δi|>4): 41; chains: 1; bounding box: 32×23×35 Å

pLDDT: mean 90.43, std 14.06, range [36.38, 98.44]

Mean predicted aligned error: 4.91 Å

Solvent-accessible surface area (backbone atoms only — not comparable to full-atom values): 5007 Å² total; per-residue (Å²): 107,70,70,63,49,48,51,53,55,48,51,48,40,49,74,70,67,40,50,63,51,47,76,73,33,67,65,60,37,50,51,56,50,50,60,56,50,48,81,76,49,55,80,96,44,36,64,63,56,48,53,66,51,55,77,74,55,61,80,93,44,48,72,58,51,53,50,45,43,50,74,75,74,38,81,70,85,65,87,73,90,123

Secondary structure (DSSP, 8-state):
-HHHHHHHHHHHHHHTTTHHHHHH-HHHHHHHHHHHHGGGS-TTTHHHHHHHHHTTS-GGGHHHHHHHIIIII---S-----

Sequence (82 aa):
CLFHFSQAVWRQVQSKGLTTKYNEDEFFRLNVRQLISLAFVPLDQIIIGFDLICDQFDDDADDLLEYFEKTCIGEPKRRGTG

Foldseek 3Di:
DLVVVLVVLVVVCVVLVVVVVCVPPPQVVVLSVQLSVLVVPDLVCSVVSLVVSVVSDDPSCVVSSVVSCCPPNNDDPDPDPD